Protein AF-B6AK61-F1 (afdb_monomer_lite)

Structure (mmCIF, N/CA/C/O backbone):
data_AF-B6AK61-F1
#
_entry.id   AF-B6AK61-F1
#
loop_
_atom_site.group_PDB
_atom_site.id
_atom_site.type_symbol
_atom_site.label_atom_id
_atom_site.label_alt_id
_atom_site.label_comp_id
_atom_site.label_asym_id
_atom_site.label_entity_id
_atom_site.label_seq_id
_atom_site.pdbx_PDB_ins_code
_atom_site.Cartn_x
_atom_site.Cartn_y
_atom_site.Cartn_z
_atom_site.occupancy
_atom_site.B_iso_or_equiv
_atom_site.auth_seq_id
_atom_site.auth_comp_id
_atom_site.auth_asym_id
_atom_site.auth_atom_id
_atom_site.pdbx_PDB_model_num
ATOM 1 N N . MET A 1 1 ? 4.580 -7.142 17.556 1.00 40.22 1 MET A N 1
ATOM 2 C CA . MET A 1 1 ? 4.527 -8.138 16.461 1.00 40.22 1 MET A CA 1
ATOM 3 C C . MET A 1 1 ? 4.142 -7.387 15.197 1.00 40.22 1 MET A C 1
ATOM 5 O O . MET A 1 1 ? 3.160 -6.672 15.262 1.00 40.22 1 MET A O 1
ATOM 9 N N . GLY A 1 2 ? 4.929 -7.454 14.118 1.00 40.62 2 GLY A N 1
ATOM 10 C CA . GLY A 1 2 ? 4.624 -6.731 12.871 1.00 40.62 2 GLY A CA 1
ATOM 11 C C . GLY A 1 2 ? 3.569 -7.443 12.018 1.00 40.62 2 GLY A C 1
ATOM 12 O O . GLY A 1 2 ? 3.404 -8.662 12.123 1.00 40.62 2 GLY A O 1
ATOM 13 N N . LEU A 1 3 ? 2.872 -6.689 11.166 1.00 51.69 3 LEU A N 1
ATOM 14 C CA . LEU A 1 3 ? 1.867 -7.208 10.233 1.00 51.69 3 LEU A CA 1
ATOM 15 C C . LEU A 1 3 ? 2.494 -8.161 9.200 1.00 51.69 3 LEU A C 1
ATOM 17 O O . LEU A 1 3 ? 3.216 -7.744 8.292 1.00 51.69 3 LEU A O 1
ATOM 21 N N . ASN A 1 4 ? 2.188 -9.457 9.309 1.00 49.50 4 ASN A N 1
ATOM 22 C CA . ASN A 1 4 ? 2.627 -10.475 8.352 1.00 49.50 4 ASN A CA 1
ATOM 23 C C . ASN A 1 4 ? 1.598 -10.631 7.225 1.00 49.50 4 ASN A C 1
ATOM 25 O O . ASN A 1 4 ? 0.792 -11.561 7.202 1.00 49.50 4 ASN A O 1
ATOM 29 N N . ILE A 1 5 ? 1.610 -9.683 6.289 1.00 53.16 5 ILE A N 1
ATOM 30 C CA . ILE A 1 5 ? 0.662 -9.651 5.174 1.00 53.16 5 ILE A CA 1
ATOM 31 C C . ILE A 1 5 ? 1.119 -10.642 4.099 1.00 53.16 5 ILE A C 1
ATOM 33 O O . ILE A 1 5 ? 1.903 -10.318 3.205 1.00 53.16 5 ILE A O 1
ATOM 37 N N . ARG A 1 6 ? 0.636 -11.884 4.197 1.00 50.69 6 ARG A N 1
ATOM 38 C CA . ARG A 1 6 ? 0.792 -12.890 3.137 1.00 50.69 6 ARG A CA 1
ATOM 39 C C . ARG A 1 6 ? -0.078 -12.507 1.940 1.00 50.69 6 ARG A C 1
ATOM 41 O O . ARG A 1 6 ? -1.216 -12.083 2.108 1.00 50.69 6 ARG A O 1
ATOM 48 N N . SER A 1 7 ? 0.418 -12.731 0.725 1.00 48.94 7 SER A N 1
ATOM 49 C CA . SER A 1 7 ? -0.232 -12.311 -0.529 1.00 48.94 7 SER A CA 1
ATOM 50 C C . SER A 1 7 ? -1.583 -12.981 -0.850 1.00 48.94 7 SER A C 1
ATOM 52 O O . SER A 1 7 ? -2.133 -12.704 -1.907 1.00 48.94 7 SER A O 1
ATOM 54 N N . ASN A 1 8 ? -2.106 -13.857 0.021 1.00 49.81 8 ASN A N 1
ATOM 55 C CA . ASN A 1 8 ? -3.311 -14.674 -0.200 1.00 49.81 8 ASN A CA 1
ATOM 56 C C . ASN A 1 8 ? -4.392 -14.513 0.890 1.00 49.81 8 ASN A C 1
ATOM 58 O O . ASN A 1 8 ? -5.329 -15.308 0.941 1.00 49.81 8 ASN A O 1
ATOM 62 N N . VAL A 1 9 ? -4.274 -13.529 1.785 1.00 54.12 9 VAL A N 1
ATOM 63 C CA . VAL A 1 9 ? -5.286 -13.288 2.826 1.00 54.12 9 VAL A CA 1
ATOM 64 C C . VAL A 1 9 ? -6.447 -12.498 2.218 1.00 54.12 9 VAL A C 1
ATOM 66 O O . VAL A 1 9 ? -6.236 -11.458 1.598 1.00 54.12 9 VAL A O 1
ATOM 69 N N . SER A 1 10 ? -7.678 -12.995 2.368 1.00 63.59 10 SER A N 1
ATOM 70 C CA . SER A 1 10 ? -8.875 -12.274 1.919 1.00 63.59 10 SER A CA 1
ATOM 71 C C . SER A 1 10 ? -9.022 -10.973 2.718 1.00 63.59 10 SER A C 1
ATOM 73 O O . SER A 1 10 ? -8.785 -10.950 3.929 1.00 63.59 10 SER A O 1
ATOM 75 N N . PHE A 1 11 ? -9.452 -9.888 2.073 1.00 62.41 11 PHE A N 1
ATOM 76 C CA . PHE A 1 11 ? -9.653 -8.604 2.757 1.00 62.41 11 PHE A CA 1
ATOM 77 C C . PHE A 1 11 ? -10.688 -8.682 3.884 1.00 62.41 11 PHE A C 1
ATOM 79 O O . PHE A 1 11 ? -10.569 -7.978 4.883 1.00 62.41 11 PHE A O 1
ATOM 86 N N . THR A 1 12 ? -11.654 -9.596 3.771 1.00 65.88 12 THR A N 1
ATOM 87 C CA . THR A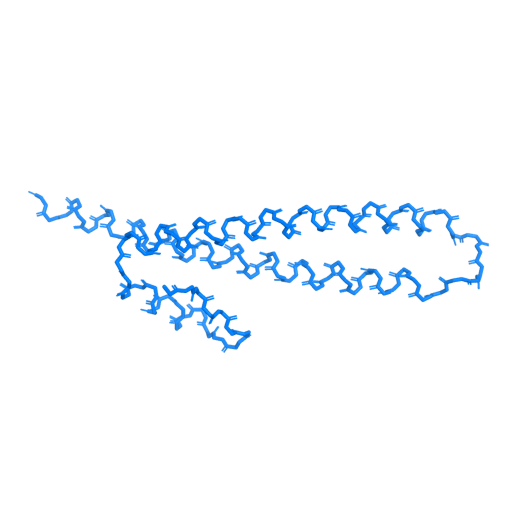 1 12 ? -12.614 -9.894 4.836 1.00 65.88 12 THR A CA 1
ATOM 88 C C . THR A 1 12 ? -11.910 -10.501 6.050 1.00 65.88 12 THR A C 1
ATOM 90 O O . THR A 1 12 ? -12.138 -10.055 7.168 1.00 65.88 12 THR A O 1
ATOM 93 N N . SER A 1 13 ? -10.993 -11.454 5.835 1.00 74.06 13 SER A N 1
ATOM 94 C CA . SER A 1 13 ? -10.205 -12.052 6.925 1.00 74.06 13 SER A CA 1
ATOM 95 C C . SER A 1 13 ? -9.204 -11.081 7.557 1.00 74.06 13 SER A C 1
ATOM 97 O O . SER A 1 13 ? -9.033 -11.106 8.772 1.00 74.06 13 SER A O 1
ATOM 99 N N . LEU A 1 14 ? -8.615 -10.174 6.767 1.00 75.88 14 LEU A N 1
ATOM 100 C CA . LEU A 1 14 ? -7.749 -9.111 7.283 1.00 75.88 14 LEU A CA 1
ATOM 101 C C . LEU A 1 14 ? -8.531 -8.142 8.182 1.00 75.88 14 LEU A C 1
ATOM 103 O O . LEU A 1 14 ? -8.062 -7.792 9.260 1.00 75.88 14 LEU A O 1
ATOM 107 N N . GLY A 1 15 ? -9.736 -7.737 7.767 1.00 74.50 15 GLY A N 1
ATOM 108 C CA . GLY A 1 15 ? -10.607 -6.889 8.583 1.00 74.50 15 GLY A CA 1
ATOM 109 C C . GLY A 1 15 ? -10.959 -7.534 9.926 1.00 74.50 15 GLY A C 1
ATOM 110 O O . GLY A 1 15 ? -10.859 -6.881 10.959 1.00 74.50 15 GLY A O 1
ATOM 111 N N . THR A 1 16 ? -11.304 -8.826 9.938 1.00 79.31 16 THR A N 1
ATOM 112 C CA . THR A 1 16 ? -11.590 -9.562 11.183 1.00 79.31 16 THR A CA 1
ATOM 113 C C . THR A 1 16 ? -10.369 -9.667 12.100 1.00 79.31 16 THR A C 1
ATOM 115 O O . THR A 1 16 ? -10.507 -9.510 13.309 1.00 79.31 16 THR A O 1
ATOM 118 N N . GLU A 1 17 ? -9.175 -9.907 11.551 1.00 80.81 17 GLU A N 1
ATOM 119 C CA . GLU A 1 17 ? -7.936 -9.965 12.338 1.00 80.81 17 GLU A CA 1
ATOM 120 C C . GLU A 1 17 ? -7.607 -8.610 12.979 1.00 80.81 17 GLU A C 1
ATOM 122 O O . GLU A 1 17 ? -7.284 -8.545 14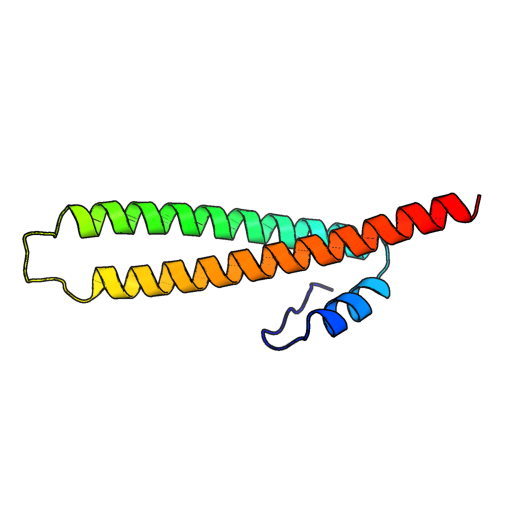.164 1.00 80.81 17 GLU A O 1
ATOM 127 N N . LEU A 1 18 ? -7.746 -7.522 12.216 1.00 83.75 18 LEU A N 1
ATOM 128 C CA . LEU A 1 18 ? -7.486 -6.162 12.689 1.00 83.75 18 LEU A CA 1
ATOM 129 C C . LEU A 1 18 ? -8.494 -5.714 13.756 1.00 83.75 18 LEU A C 1
ATOM 131 O O . LEU A 1 18 ? -8.100 -5.096 14.742 1.00 83.75 18 LEU A O 1
ATOM 135 N N . LEU A 1 19 ? -9.772 -6.084 13.625 1.00 80.50 19 LEU A N 1
ATOM 136 C CA . LEU A 1 19 ? -10.796 -5.771 14.630 1.00 80.50 19 LEU A CA 1
ATOM 137 C C . LEU A 1 19 ? -10.491 -6.359 16.018 1.00 80.50 19 LEU A C 1
ATOM 139 O O . LEU A 1 19 ? -10.960 -5.800 17.007 1.00 80.50 19 LEU A O 1
ATOM 143 N N . ASN A 1 20 ? -9.684 -7.420 16.103 1.00 83.94 20 ASN A N 1
ATOM 144 C CA . ASN A 1 20 ? -9.297 -8.054 17.368 1.00 83.94 20 ASN A CA 1
ATOM 145 C C . ASN A 1 20 ? -8.041 -7.442 18.027 1.00 83.94 20 ASN A C 1
ATOM 147 O O . ASN A 1 20 ? -7.684 -7.852 19.130 1.00 83.94 20 ASN A O 1
ATOM 151 N N . LYS A 1 21 ? -7.338 -6.503 17.376 1.00 88.12 21 LYS A N 1
ATOM 152 C CA . LYS A 1 21 ? -6.129 -5.855 17.934 1.00 88.12 21 LYS A CA 1
ATOM 153 C C . LYS A 1 21 ? -6.469 -4.747 18.934 1.00 88.12 21 LYS A C 1
ATOM 155 O O . LYS A 1 21 ? -7.596 -4.280 18.938 1.00 88.12 21 LYS A O 1
ATOM 160 N N . SER A 1 22 ? -5.534 -4.264 19.751 1.00 89.25 22 SER A N 1
ATOM 161 C CA . SER A 1 22 ? -5.763 -3.029 20.533 1.00 89.25 22 SER A CA 1
ATOM 162 C C . SER A 1 22 ? -5.775 -1.782 19.627 1.00 89.25 22 SER A C 1
ATOM 164 O O . SER A 1 22 ? -5.457 -1.889 18.441 1.00 89.25 22 SER A O 1
ATOM 166 N N . SER A 1 23 ? -6.217 -0.618 20.120 1.00 89.25 23 SER A N 1
ATOM 167 C CA . SER A 1 23 ? -6.184 0.626 19.323 1.00 89.25 23 SER A CA 1
ATOM 168 C C . SER A 1 23 ? -4.744 1.082 19.082 1.00 89.25 23 SER A C 1
ATOM 170 O O . SER A 1 23 ? -4.385 1.317 17.933 1.00 89.25 23 SER A O 1
ATOM 172 N N . ASP A 1 24 ? -3.892 1.033 20.108 1.00 91.44 24 ASP A N 1
ATOM 173 C CA . ASP A 1 24 ? -2.452 1.312 20.006 1.00 91.44 24 ASP A CA 1
ATOM 174 C C . ASP A 1 24 ? -1.755 0.422 18.959 1.00 91.44 24 ASP A C 1
ATOM 176 O O . ASP A 1 24 ? -0.938 0.887 18.162 1.00 91.44 24 ASP A O 1
ATOM 180 N N . ASP A 1 25 ? -2.094 -0.874 18.919 1.00 92.00 25 ASP A N 1
ATOM 181 C CA . ASP A 1 25 ? -1.547 -1.791 17.912 1.00 92.00 25 ASP A CA 1
ATOM 182 C C . ASP A 1 25 ? -2.014 -1.429 16.493 1.00 92.00 2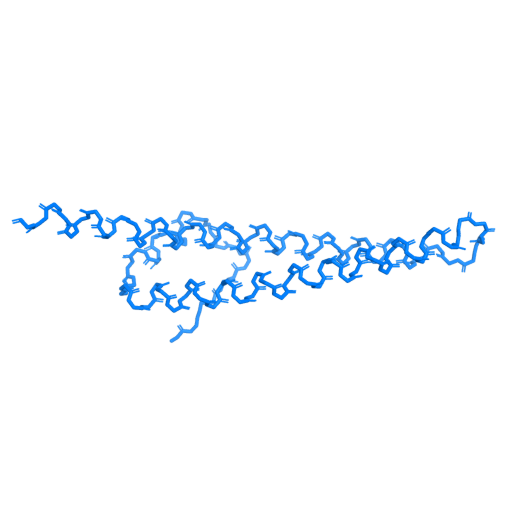5 ASP A C 1
ATOM 184 O O . ASP A 1 25 ? -1.233 -1.539 15.546 1.00 92.00 25 ASP A O 1
ATOM 188 N N . LEU A 1 26 ? -3.270 -0.995 16.329 1.00 91.88 26 LEU A N 1
ATOM 189 C CA . LEU A 1 26 ? -3.800 -0.552 15.036 1.00 91.88 26 LEU A CA 1
ATOM 190 C C . LEU A 1 26 ? -3.171 0.763 14.568 1.00 91.88 26 LEU A C 1
ATOM 192 O O . LEU A 1 26 ? -2.907 0.909 13.376 1.00 91.88 26 LEU A O 1
ATOM 196 N N . GLU A 1 27 ? -2.913 1.704 15.473 1.00 93.19 27 GLU A N 1
ATOM 197 C CA . GLU A 1 27 ? -2.216 2.954 15.154 1.00 93.19 27 GLU A CA 1
ATOM 198 C C . GLU A 1 27 ? -0.787 2.680 14.688 1.00 93.19 27 GLU A C 1
ATOM 200 O O . GLU A 1 27 ? -0.372 3.151 13.628 1.00 93.19 27 GLU A O 1
ATOM 205 N N . LYS A 1 28 ? -0.064 1.813 15.400 1.00 94.81 28 LYS A N 1
ATOM 206 C CA . LYS A 1 28 ? 1.282 1.395 14.997 1.00 94.81 28 LYS A CA 1
ATOM 207 C C . LYS A 1 28 ? 1.295 0.690 13.639 1.00 94.81 28 LYS A C 1
ATOM 209 O O . LYS A 1 28 ? 2.164 0.949 12.805 1.00 94.81 28 LYS A O 1
ATOM 214 N N . ASP A 1 29 ? 0.328 -0.191 13.404 1.00 92.69 29 ASP A N 1
ATOM 215 C CA . ASP A 1 29 ? 0.143 -0.855 12.115 1.00 92.69 29 ASP A CA 1
ATOM 216 C C . ASP A 1 29 ? -0.162 0.155 10.994 1.00 92.69 29 ASP A C 1
ATOM 218 O O . ASP A 1 29 ? 0.353 0.024 9.878 1.00 92.69 29 ASP A O 1
ATOM 222 N N . TYR A 1 30 ? -0.979 1.174 11.280 1.00 93.81 30 TYR A N 1
A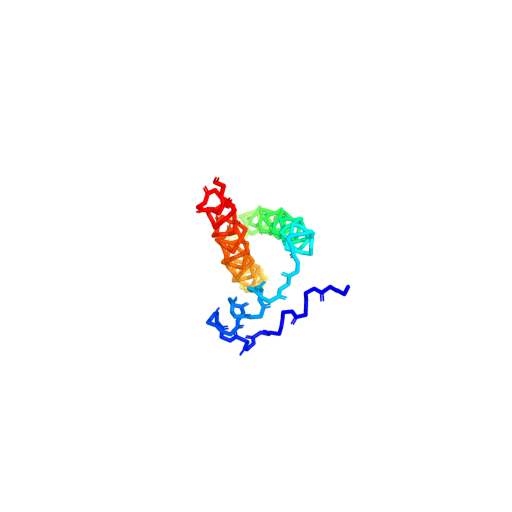TOM 223 C CA . TYR A 1 30 ? -1.293 2.255 10.349 1.00 93.81 30 TYR A CA 1
ATOM 224 C C . TYR A 1 30 ? -0.041 3.053 9.978 1.00 93.81 30 TYR A C 1
ATOM 226 O O . TYR A 1 30 ? 0.201 3.297 8.792 1.00 93.81 30 TYR A O 1
ATOM 234 N N . GLU A 1 31 ? 0.776 3.432 10.961 1.00 95.25 31 GLU A N 1
ATOM 235 C CA . GLU A 1 31 ? 2.043 4.138 10.745 1.00 95.25 31 GLU A CA 1
ATOM 236 C C . GLU A 1 31 ? 3.016 3.307 9.899 1.00 95.25 31 GLU A C 1
ATOM 238 O O . GLU A 1 31 ? 3.566 3.807 8.914 1.00 95.25 31 GLU A O 1
ATOM 243 N N . GLU A 1 32 ? 3.176 2.017 10.215 1.00 95.12 32 GLU A N 1
ATOM 244 C CA . GLU A 1 32 ? 4.054 1.110 9.467 1.00 95.12 32 GLU A CA 1
ATOM 245 C C . GLU A 1 32 ? 3.611 0.982 8.001 1.00 95.12 32 GLU A C 1
ATOM 247 O O . GLU A 1 32 ? 4.425 1.071 7.073 1.00 95.12 32 GLU A O 1
ATOM 252 N N . VAL A 1 33 ? 2.309 0.794 7.772 1.00 93.88 33 VAL A N 1
ATOM 253 C CA . VAL A 1 33 ? 1.722 0.718 6.428 1.00 93.88 33 VAL A CA 1
ATOM 254 C C . VAL A 1 33 ? 1.888 2.040 5.679 1.00 93.88 33 VAL A C 1
ATOM 256 O O . VAL A 1 33 ? 2.218 2.027 4.492 1.00 93.88 33 VAL A O 1
ATOM 259 N N . THR A 1 34 ? 1.719 3.171 6.365 1.00 93.75 34 THR A N 1
ATOM 260 C CA . THR A 1 34 ? 1.893 4.513 5.792 1.00 93.75 34 THR A CA 1
ATOM 261 C C . THR A 1 34 ? 3.333 4.740 5.337 1.00 93.75 34 THR A C 1
ATOM 263 O O . THR A 1 34 ? 3.555 5.185 4.210 1.00 93.75 34 THR A O 1
ATOM 266 N N . LEU A 1 35 ? 4.317 4.365 6.159 1.00 96.12 35 LEU A N 1
ATOM 267 C CA . LEU A 1 35 ? 5.734 4.486 5.815 1.00 96.12 35 LEU A CA 1
ATOM 268 C C . LEU A 1 35 ? 6.098 3.620 4.600 1.00 96.12 35 LEU A C 1
ATOM 270 O O . LEU A 1 35 ? 6.756 4.088 3.669 1.00 96.12 35 LEU A O 1
ATOM 274 N N . LYS A 1 36 ? 5.619 2.370 4.560 1.00 94.62 36 LYS A N 1
ATOM 275 C CA . LYS A 1 36 ? 5.828 1.478 3.406 1.00 94.62 36 LYS A CA 1
ATOM 276 C C . LYS A 1 36 ? 5.188 2.027 2.134 1.00 94.62 36 LYS A C 1
ATOM 278 O O . LYS A 1 36 ? 5.794 1.940 1.067 1.00 94.62 36 LYS A O 1
ATOM 283 N N . LEU A 1 37 ? 3.985 2.592 2.235 1.00 95.12 37 LEU A N 1
ATOM 284 C CA . LEU A 1 37 ? 3.300 3.208 1.101 1.00 95.12 37 LEU A CA 1
ATOM 285 C C . LEU A 1 37 ? 4.090 4.405 0.562 1.00 95.12 37 LEU A C 1
ATOM 287 O O . LEU A 1 37 ? 4.260 4.518 -0.649 1.00 95.12 37 LEU A O 1
ATOM 291 N N . PHE A 1 38 ? 4.625 5.248 1.449 1.00 96.56 38 PHE A N 1
ATOM 292 C CA . PHE A 1 38 ? 5.466 6.381 1.070 1.00 96.56 38 PHE A CA 1
ATOM 293 C C . PHE A 1 38 ? 6.706 5.937 0.278 1.00 96.56 38 PHE A C 1
ATOM 295 O O . PHE A 1 38 ? 6.974 6.476 -0.794 1.00 96.56 38 PHE A O 1
ATOM 302 N N . HIS A 1 39 ? 7.419 4.907 0.745 1.00 96.19 39 HIS A N 1
ATOM 303 C CA . HIS A 1 39 ? 8.578 4.366 0.023 1.00 96.19 39 HIS A CA 1
ATOM 304 C C . HIS A 1 39 ? 8.201 3.769 -1.337 1.00 96.19 39 HIS A C 1
ATOM 306 O O . HIS A 1 39 ? 8.859 4.051 -2.332 1.00 96.19 39 HIS A O 1
ATOM 312 N N . LEU A 1 40 ? 7.104 3.010 -1.417 1.00 95.25 40 LEU A N 1
ATOM 313 C CA . LEU A 1 40 ? 6.643 2.440 -2.687 1.00 95.25 40 LEU A CA 1
ATOM 314 C C . LEU A 1 40 ? 6.239 3.512 -3.708 1.00 95.25 40 LEU A C 1
ATOM 316 O O . LEU A 1 40 ? 6.445 3.316 -4.904 1.00 95.25 40 LEU A O 1
ATOM 320 N N . LEU A 1 41 ? 5.650 4.624 -3.259 1.00 95.00 41 LEU A N 1
ATOM 321 C CA . LEU A 1 41 ? 5.31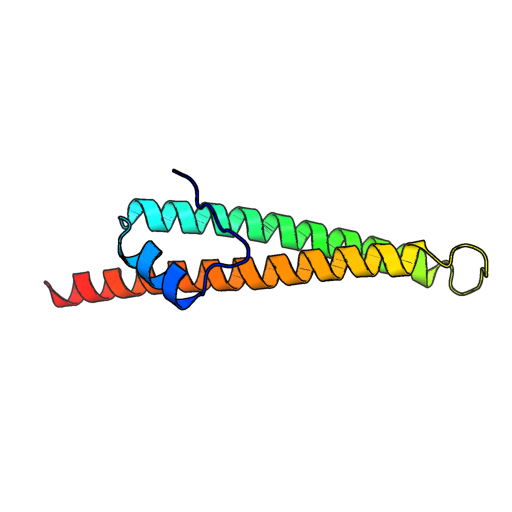3 5.751 -4.130 1.00 95.00 41 LEU A CA 1
ATOM 322 C C . LEU A 1 41 ? 6.572 6.453 -4.653 1.00 95.00 41 LEU A C 1
ATOM 324 O O . LEU A 1 41 ? 6.629 6.756 -5.844 1.00 95.00 41 LEU A O 1
ATOM 328 N N . ALA A 1 42 ? 7.581 6.644 -3.800 1.00 96.12 42 ALA A N 1
ATOM 329 C CA . ALA A 1 42 ? 8.869 7.202 -4.205 1.00 96.12 42 ALA A CA 1
ATOM 330 C C . ALA A 1 42 ? 9.583 6.304 -5.231 1.00 96.12 42 ALA A C 1
ATOM 332 O O . ALA A 1 42 ? 10.014 6.792 -6.276 1.00 96.12 42 ALA A O 1
ATOM 333 N N . ASP A 1 43 ? 9.626 4.988 -4.989 1.00 94.56 43 ASP A N 1
ATOM 334 C CA . ASP A 1 43 ? 10.171 4.015 -5.944 1.00 94.56 43 ASP A CA 1
ATOM 335 C C . ASP A 1 43 ? 9.417 4.071 -7.281 1.00 94.56 43 ASP A C 1
ATOM 337 O O . ASP A 1 43 ? 10.022 4.077 -8.352 1.00 94.56 43 ASP A O 1
ATOM 341 N N . LEU A 1 44 ? 8.081 4.130 -7.241 1.00 93.50 44 LEU A N 1
ATOM 342 C CA . LEU A 1 44 ? 7.258 4.192 -8.449 1.00 93.50 44 LEU A CA 1
ATOM 343 C C . LEU A 1 44 ? 7.548 5.451 -9.272 1.00 93.50 44 LEU A C 1
ATOM 345 O O . LEU A 1 44 ? 7.587 5.381 -10.501 1.00 93.50 44 LEU A O 1
ATOM 349 N N . GLU A 1 45 ? 7.730 6.594 -8.612 1.00 94.56 45 GLU A N 1
ATOM 350 C CA . GLU A 1 45 ? 8.093 7.847 -9.271 1.00 94.56 45 GLU A CA 1
ATOM 351 C C . GLU A 1 45 ? 9.486 7.761 -9.906 1.00 94.56 45 GLU A C 1
ATOM 353 O O . GLU A 1 45 ? 9.648 8.147 -11.066 1.00 94.56 45 GLU A O 1
ATOM 358 N N . LEU A 1 46 ? 10.465 7.207 -9.184 1.00 93.81 46 LEU A N 1
ATOM 359 C CA . LEU A 1 46 ? 11.824 6.999 -9.680 1.00 93.81 46 LEU A CA 1
ATOM 360 C C . LEU A 1 46 ? 11.829 6.140 -10.951 1.00 93.81 46 LEU A C 1
ATOM 362 O O . LEU A 1 46 ? 12.294 6.592 -11.997 1.00 93.81 46 LEU A O 1
ATOM 366 N N . TYR A 1 47 ? 11.231 4.947 -10.902 1.00 90.69 47 TYR A N 1
ATOM 367 C CA . TYR A 1 47 ? 11.224 4.037 -12.050 1.00 90.69 47 TYR A CA 1
ATOM 368 C C . TYR A 1 47 ? 10.422 4.578 -13.237 1.00 90.69 47 TYR A C 1
ATOM 370 O O . TYR A 1 47 ? 10.751 4.280 -14.383 1.00 90.69 47 TYR A O 1
ATOM 378 N N . ARG A 1 48 ? 9.385 5.395 -13.004 1.00 90.00 48 ARG A N 1
ATOM 379 C CA . ARG A 1 48 ? 8.682 6.090 -14.095 1.00 90.00 48 ARG A CA 1
ATOM 380 C C . ARG A 1 48 ? 9.577 7.117 -14.785 1.00 90.00 48 ARG A C 1
ATOM 382 O O . ARG A 1 48 ? 9.548 7.186 -16.009 1.00 90.00 48 ARG A O 1
ATOM 389 N N . LYS A 1 49 ? 10.378 7.877 -14.029 1.00 90.31 49 LYS A N 1
ATOM 390 C CA . LYS A 1 49 ? 11.349 8.827 -14.601 1.00 90.31 49 LYS A CA 1
ATOM 391 C C . LYS A 1 49 ? 12.425 8.107 -15.409 1.00 90.31 49 LYS A C 1
ATOM 393 O O . LYS A 1 49 ? 12.721 8.537 -16.518 1.00 90.31 49 LYS A O 1
ATOM 398 N N . GLU A 1 50 ? 12.958 7.002 -14.891 1.00 87.25 50 GLU A N 1
ATOM 399 C CA . GLU A 1 50 ? 13.920 6.163 -15.619 1.00 87.25 50 GLU A CA 1
ATOM 400 C C . GLU A 1 50 ? 13.317 5.584 -16.903 1.00 87.25 50 GLU A C 1
ATOM 402 O O . GLU A 1 50 ? 13.968 5.593 -17.944 1.00 87.25 50 GLU A O 1
ATOM 407 N N . TRP A 1 51 ? 12.056 5.139 -16.853 1.00 85.50 51 TRP A N 1
ATOM 408 C CA . TRP A 1 51 ? 11.364 4.585 -18.015 1.00 85.50 51 TRP A CA 1
ATOM 409 C C . TRP A 1 51 ? 11.165 5.629 -19.106 1.00 85.50 51 TRP A C 1
ATOM 411 O O . TRP A 1 51 ? 11.538 5.375 -20.247 1.00 85.50 51 TRP A O 1
ATOM 421 N N . SER A 1 52 ? 10.657 6.815 -18.758 1.00 83.94 52 SER A N 1
ATOM 422 C CA . SER A 1 52 ? 10.543 7.918 -19.716 1.00 83.94 52 SER A CA 1
ATOM 423 C C . SER A 1 52 ? 11.912 8.310 -20.267 1.00 83.94 52 SER A C 1
ATOM 425 O O . SER A 1 52 ? 12.096 8.338 -21.475 1.00 83.94 52 SER A O 1
ATOM 427 N N . SER A 1 53 ? 12.918 8.505 -19.406 1.00 84.06 53 SER A N 1
ATOM 428 C CA . SER A 1 53 ? 14.254 8.911 -19.856 1.00 84.06 53 SER A CA 1
ATOM 429 C C . SER A 1 53 ? 14.895 7.907 -20.815 1.00 84.06 53 SER A C 1
ATOM 431 O O . SER A 1 53 ? 15.547 8.327 -21.767 1.00 84.06 53 SER A O 1
ATOM 433 N N . TYR A 1 54 ? 14.761 6.604 -20.562 1.00 78.88 54 TYR A N 1
ATOM 434 C CA . TYR A 1 54 ? 15.412 5.578 -21.373 1.00 78.88 54 TYR A CA 1
ATOM 435 C C . TYR A 1 54 ? 14.626 5.271 -22.650 1.00 78.88 54 TYR A C 1
ATOM 437 O O . TYR A 1 54 ? 15.214 5.182 -23.724 1.00 78.88 54 TYR A O 1
ATOM 445 N N . CYS A 1 55 ? 13.303 5.132 -22.555 1.00 72.25 55 CYS A N 1
ATOM 446 C CA . CYS A 1 55 ? 12.480 4.752 -23.700 1.00 72.25 55 CYS A CA 1
ATOM 447 C C . CYS A 1 55 ? 12.244 5.930 -24.664 1.00 72.25 55 CYS A C 1
ATOM 449 O O . CYS A 1 55 ? 12.171 5.696 -25.866 1.00 72.25 55 CYS A O 1
ATOM 451 N N . ASP A 1 56 ? 12.214 7.182 -24.184 1.00 71.06 56 ASP A N 1
ATOM 452 C CA . ASP A 1 56 ? 12.120 8.360 -25.064 1.00 71.06 56 ASP A CA 1
ATOM 453 C C . ASP A 1 56 ? 13.444 8.630 -25.808 1.00 71.06 56 ASP A C 1
ATOM 455 O O . ASP A 1 56 ? 13.437 9.150 -26.921 1.00 71.06 56 ASP A O 1
ATOM 459 N N . SER A 1 57 ? 14.586 8.251 -25.218 1.00 66.69 57 SER A N 1
ATOM 460 C CA . SER A 1 57 ? 15.920 8.465 -25.807 1.00 66.69 57 SER A CA 1
ATOM 461 C C . SER A 1 57 ? 16.352 7.367 -26.788 1.00 66.69 57 SER A C 1
ATOM 463 O O . SER A 1 57 ? 17.254 7.599 -27.588 1.00 66.69 57 SER A O 1
ATOM 465 N N . ASN A 1 58 ? 15.725 6.187 -26.734 1.00 62.62 58 ASN A N 1
ATOM 466 C CA . ASN A 1 58 ? 16.060 5.011 -27.553 1.00 62.62 58 ASN A CA 1
ATOM 467 C C . ASN A 1 58 ? 14.970 4.657 -28.584 1.00 62.62 58 ASN A C 1
ATOM 469 O O . ASN A 1 58 ? 14.948 3.550 -29.109 1.00 62.62 58 ASN A O 1
ATOM 473 N N . LEU A 1 59 ? 14.071 5.595 -28.907 1.00 58.41 59 LEU A N 1
ATOM 474 C CA . LEU A 1 59 ? 13.026 5.409 -29.928 1.00 58.41 59 LEU A CA 1
ATOM 475 C C . LEU A 1 59 ? 13.578 5.083 -31.333 1.00 58.41 59 LEU A C 1
ATOM 477 O O . LEU A 1 59 ? 12.857 4.491 -32.133 1.00 58.41 59 LEU A O 1
ATOM 481 N N . ASP A 1 60 ? 14.842 5.429 -31.608 1.00 56.50 60 ASP A N 1
ATOM 482 C CA . ASP A 1 60 ? 15.494 5.268 -32.918 1.00 56.50 60 ASP A CA 1
ATOM 483 C C . ASP A 1 60 ? 16.573 4.161 -32.969 1.00 56.50 60 ASP A C 1
ATOM 485 O O . ASP A 1 60 ? 17.142 3.909 -34.036 1.00 56.50 60 ASP A O 1
ATOM 489 N N . SER A 1 61 ? 16.878 3.480 -31.855 1.00 56.81 61 SER A N 1
ATOM 490 C CA . SER A 1 61 ? 17.895 2.419 -31.805 1.00 56.81 61 SER A CA 1
ATOM 491 C C . SER A 1 61 ? 17.254 1.035 -31.652 1.00 56.81 61 SER A C 1
ATOM 493 O O . SER A 1 61 ? 16.669 0.697 -30.632 1.00 56.81 61 SER A O 1
ATOM 495 N N . TYR A 1 62 ? 17.416 0.190 -32.672 1.00 5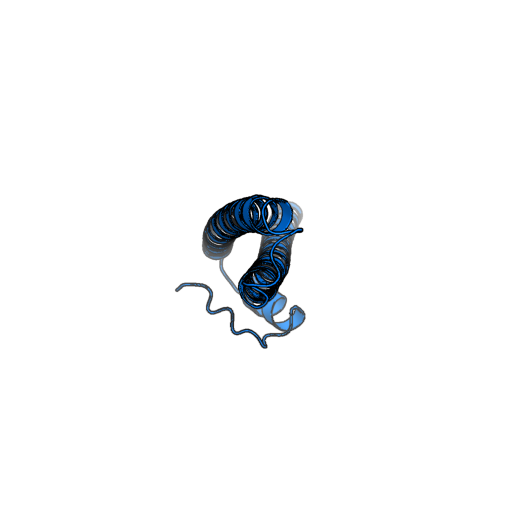4.94 62 TYR A N 1
ATOM 496 C CA . TYR A 1 62 ? 16.967 -1.213 -32.699 1.00 54.94 62 TYR A CA 1
ATOM 497 C C . TYR A 1 62 ? 17.739 -2.148 -31.736 1.00 54.94 62 TYR A C 1
ATOM 499 O O . TYR A 1 62 ? 17.685 -3.364 -31.901 1.00 54.94 62 TYR A O 1
ATOM 507 N N . GLU A 1 63 ? 18.515 -1.622 -30.782 1.00 52.12 63 GLU A N 1
ATOM 508 C CA . GLU A 1 63 ? 19.529 -2.409 -30.059 1.00 52.12 63 GLU A CA 1
ATOM 509 C C . GLU A 1 63 ? 19.288 -2.622 -28.556 1.00 52.12 63 GLU A C 1
ATOM 511 O O . GLU A 1 63 ? 20.144 -3.212 -27.912 1.00 52.12 63 GLU A O 1
ATOM 516 N N . ASP A 1 64 ? 18.131 -2.275 -27.982 1.00 55.00 64 ASP A N 1
ATOM 517 C CA . ASP A 1 64 ? 17.849 -2.617 -26.572 1.00 55.00 64 ASP A CA 1
ATOM 518 C C . ASP A 1 64 ? 16.353 -2.897 -26.300 1.00 55.00 64 ASP A C 1
ATOM 520 O O . ASP A 1 64 ? 15.658 -2.210 -25.545 1.00 55.00 64 ASP A O 1
ATOM 524 N N . ASP A 1 65 ? 15.841 -3.970 -26.906 1.00 59.69 65 ASP A N 1
ATOM 525 C CA . ASP A 1 65 ? 14.426 -4.369 -26.819 1.00 59.69 65 ASP A CA 1
ATOM 526 C C . ASP A 1 65 ? 13.978 -4.872 -25.423 1.00 59.69 65 ASP A C 1
ATOM 528 O O . ASP A 1 65 ? 12.777 -4.967 -25.158 1.00 59.69 65 ASP A O 1
ATOM 532 N N . ASP A 1 66 ? 14.896 -5.165 -24.490 1.00 66.75 66 ASP A N 1
ATOM 533 C CA . ASP A 1 66 ? 14.572 -5.863 -23.229 1.00 66.75 66 ASP A CA 1
ATOM 534 C C . ASP A 1 66 ? 14.492 -4.971 -21.971 1.00 66.75 66 ASP A C 1
ATOM 536 O O . ASP A 1 66 ? 13.886 -5.367 -20.959 1.00 66.75 66 ASP A O 1
ATOM 540 N N . PHE A 1 67 ? 15.029 -3.746 -22.004 1.00 72.69 67 PHE A N 1
ATOM 541 C CA . PHE A 1 67 ? 15.050 -2.866 -20.826 1.00 72.69 67 PHE A CA 1
ATOM 542 C C . PHE A 1 67 ? 13.679 -2.232 -20.544 1.00 72.69 67 PHE A C 1
ATOM 544 O O . PHE A 1 67 ? 13.147 -2.360 -19.435 1.00 72.69 67 PHE A O 1
ATOM 551 N N . CYS A 1 68 ? 13.048 -1.622 -21.555 1.00 76.31 68 CYS A N 1
ATOM 552 C CA . CYS A 1 68 ? 11.727 -0.994 -21.423 1.00 76.31 68 CYS A CA 1
ATOM 553 C C . CYS A 1 68 ? 10.639 -1.989 -20.948 1.00 76.31 68 CYS A C 1
ATOM 555 O O . CYS A 1 68 ? 9.882 -1.651 -20.025 1.00 76.31 68 CYS A O 1
ATOM 557 N N . PRO A 1 69 ? 10.552 -3.232 -21.473 1.00 81.62 69 PRO A N 1
ATOM 558 C CA . PRO A 1 69 ? 9.626 -4.242 -20.955 1.00 81.62 69 PRO A CA 1
ATOM 559 C C . PRO A 1 69 ? 9.925 -4.682 -19.517 1.00 81.62 69 PRO A C 1
ATOM 561 O O . PRO A 1 69 ? 8.992 -4.912 -18.739 1.00 81.62 69 PRO A O 1
ATOM 564 N N . THR A 1 70 ? 11.201 -4.804 -19.143 1.00 84.69 70 THR A N 1
ATOM 565 C CA . THR A 1 70 ? 11.613 -5.209 -17.789 1.00 84.69 70 THR A CA 1
ATOM 566 C C . THR A 1 70 ? 11.257 -4.142 -16.762 1.00 84.69 70 THR A C 1
ATOM 568 O O . THR A 1 70 ? 10.628 -4.446 -15.744 1.00 84.69 70 THR A O 1
ATOM 571 N N . LEU A 1 71 ? 11.553 -2.880 -17.061 1.00 84.94 71 LEU A N 1
ATOM 572 C CA . LEU A 1 71 ? 11.222 -1.758 -16.192 1.00 84.94 71 LEU A CA 1
ATOM 573 C C . LEU A 1 71 ? 9.701 -1.570 -16.060 1.00 84.94 71 LEU A C 1
ATOM 575 O O . LEU A 1 71 ? 9.187 -1.387 -14.956 1.00 84.94 71 LEU A O 1
ATOM 579 N N . ASN A 1 72 ? 8.944 -1.767 -17.144 1.00 85.00 72 ASN A N 1
ATOM 580 C CA . ASN A 1 72 ? 7.479 -1.777 -17.091 1.00 85.00 72 ASN A CA 1
ATOM 581 C C . ASN A 1 72 ? 6.928 -2.900 -16.182 1.00 85.00 72 ASN A C 1
ATOM 583 O O . ASN A 1 72 ? 5.967 -2.688 -15.438 1.00 85.00 72 ASN A O 1
ATOM 587 N N . LYS A 1 73 ? 7.544 -4.095 -16.169 1.00 88.94 73 LYS A N 1
ATOM 588 C CA . LYS A 1 73 ? 7.178 -5.167 -15.218 1.00 88.94 73 LYS A CA 1
ATOM 589 C C . LYS A 1 73 ? 7.433 -4.745 -13.766 1.00 88.94 73 LYS A C 1
ATOM 591 O O . LYS A 1 73 ? 6.596 -5.031 -12.905 1.00 88.94 73 LYS A O 1
ATOM 596 N N . VAL A 1 74 ? 8.541 -4.052 -13.488 1.00 90.31 74 VAL A N 1
ATOM 597 C CA . VAL A 1 74 ? 8.857 -3.514 -12.150 1.00 90.31 74 VAL A CA 1
ATOM 598 C C . VAL A 1 74 ? 7.825 -2.466 -11.728 1.00 90.31 74 VAL A C 1
ATOM 600 O O . VAL A 1 74 ? 7.230 -2.608 -10.658 1.00 90.31 74 VAL A O 1
ATOM 603 N N . ILE A 1 75 ? 7.520 -1.494 -12.594 1.00 90.75 75 ILE A N 1
ATOM 604 C CA . ILE A 1 75 ? 6.493 -0.462 -12.365 1.00 90.75 75 ILE A CA 1
ATOM 605 C C . ILE A 1 75 ? 5.138 -1.105 -12.052 1.00 90.75 75 ILE A C 1
ATOM 607 O O . ILE A 1 75 ? 4.508 -0.754 -11.054 1.00 90.75 75 ILE A O 1
ATOM 611 N N . LYS A 1 76 ? 4.700 -2.096 -12.843 1.00 91.56 76 LYS A N 1
ATOM 612 C CA . LYS A 1 76 ? 3.448 -2.831 -12.583 1.00 91.56 76 LYS A CA 1
ATOM 613 C C . LYS A 1 76 ? 3.466 -3.535 -11.227 1.00 91.56 76 LYS A C 1
ATOM 615 O O . LYS A 1 76 ? 2.487 -3.469 -10.486 1.00 91.56 76 LYS A O 1
ATOM 620 N N . LYS A 1 77 ? 4.579 -4.182 -10.868 1.00 92.44 77 LYS A N 1
ATOM 621 C CA . LYS A 1 77 ? 4.722 -4.871 -9.577 1.00 92.44 77 LYS A CA 1
ATOM 622 C C . LYS A 1 77 ? 4.641 -3.896 -8.401 1.00 92.44 77 LYS A C 1
ATOM 624 O O . LYS A 1 77 ? 3.965 -4.199 -7.419 1.00 92.44 77 LYS A O 1
ATOM 629 N N . ILE A 1 78 ? 5.299 -2.741 -8.493 1.00 92.19 78 ILE A N 1
ATOM 630 C CA . ILE A 1 78 ? 5.247 -1.695 -7.461 1.00 92.19 78 ILE A CA 1
ATOM 631 C C . ILE A 1 78 ? 3.844 -1.087 -7.395 1.00 92.19 78 ILE A C 1
ATOM 633 O O . ILE A 1 78 ? 3.292 -0.984 -6.307 1.00 92.19 78 ILE A O 1
ATOM 637 N N . SER A 1 79 ? 3.214 -0.795 -8.536 1.00 92.19 79 SER A N 1
ATOM 638 C CA . SER A 1 79 ? 1.839 -0.281 -8.596 1.00 92.19 79 SER A CA 1
ATOM 639 C C . SER A 1 79 ? 0.832 -1.223 -7.927 1.00 92.19 79 SER A C 1
ATOM 641 O O . SER A 1 79 ? -0.041 -0.771 -7.187 1.00 92.19 79 SER A O 1
ATOM 643 N N . ASN A 1 80 ? 0.972 -2.537 -8.128 1.00 92.00 80 ASN A N 1
ATOM 644 C CA . ASN A 1 80 ? 0.136 -3.529 -7.447 1.00 92.00 80 ASN A CA 1
ATOM 645 C C . ASN A 1 80 ? 0.360 -3.504 -5.930 1.00 92.00 80 ASN A C 1
ATOM 647 O O . ASN A 1 80 ? -0.606 -3.545 -5.171 1.00 92.00 80 ASN A O 1
ATOM 651 N N . LYS A 1 81 ? 1.616 -3.379 -5.477 1.00 91.69 81 LYS A N 1
ATOM 652 C CA . LYS A 1 81 ? 1.922 -3.226 -4.048 1.00 91.69 81 LYS A CA 1
ATOM 653 C C . LYS A 1 81 ? 1.311 -1.947 -3.477 1.00 91.69 81 LYS A C 1
ATOM 655 O O . LYS A 1 81 ? 0.671 -2.031 -2.437 1.00 91.69 81 LYS A O 1
ATOM 660 N N . VAL A 1 82 ? 1.465 -0.802 -4.148 1.00 92.81 82 VAL A N 1
ATOM 661 C CA . VAL A 1 82 ? 0.848 0.476 -3.745 1.00 92.81 82 VAL A CA 1
ATOM 662 C C . VAL A 1 82 ? -0.653 0.282 -3.541 1.00 92.81 82 VAL A C 1
ATOM 664 O O . VAL A 1 82 ? -1.154 0.571 -2.461 1.00 92.81 82 VAL A O 1
ATOM 667 N N . SER A 1 83 ? -1.347 -0.309 -4.520 1.00 91.94 83 SER A N 1
ATOM 668 C CA . SER A 1 83 ? -2.785 -0.585 -4.422 1.00 91.94 83 SER A CA 1
ATOM 669 C C . SER A 1 83 ? -3.138 -1.453 -3.207 1.00 91.94 83 SER A C 1
ATOM 671 O O . SER A 1 83 ? -4.050 -1.111 -2.452 1.00 91.94 83 SER A O 1
ATOM 673 N N . SER A 1 84 ? -2.387 -2.533 -2.965 1.00 89.44 84 SER A N 1
ATOM 674 C CA . SER A 1 84 ? -2.587 -3.384 -1.788 1.00 89.44 84 SER A CA 1
ATOM 675 C C . SER A 1 84 ? -2.386 -2.620 -0.477 1.00 89.44 84 SER A C 1
ATOM 677 O O . SER A 1 84 ? -3.252 -2.682 0.393 1.00 89.44 84 SER A O 1
ATOM 679 N N . TYR A 1 85 ? -1.286 -1.873 -0.334 1.00 90.62 85 TYR A N 1
ATOM 680 C CA . TYR A 1 85 ? -0.989 -1.112 0.885 1.00 90.62 85 TYR A CA 1
ATOM 681 C C . TYR A 1 85 ? -1.993 0.019 1.129 1.00 90.62 85 TYR A C 1
ATOM 683 O O . TYR A 1 85 ? -2.415 0.200 2.267 1.00 90.62 85 TYR A O 1
ATOM 691 N N . THR A 1 86 ? -2.456 0.718 0.087 1.00 91.88 86 THR A N 1
ATOM 692 C CA . THR A 1 86 ? -3.549 1.699 0.203 1.00 91.88 86 THR A CA 1
ATOM 693 C C . THR A 1 86 ? -4.833 1.048 0.714 1.00 91.88 86 THR A C 1
ATOM 695 O O . THR A 1 86 ? -5.520 1.612 1.567 1.00 91.88 86 THR A O 1
ATOM 698 N N . HIS A 1 87 ? -5.156 -0.155 0.235 1.00 90.94 87 HIS A N 1
ATOM 699 C CA . HIS A 1 87 ? -6.332 -0.873 0.713 1.00 90.94 87 HIS A CA 1
ATOM 700 C C . HIS A 1 87 ? -6.191 -1.274 2.187 1.00 90.94 87 HIS A C 1
ATOM 702 O O . HIS A 1 87 ? -7.089 -1.003 2.980 1.00 90.94 87 HIS A O 1
ATOM 708 N N . ILE A 1 88 ? -5.047 -1.843 2.577 1.00 91.19 88 ILE A N 1
ATOM 709 C CA . ILE A 1 88 ? -4.750 -2.201 3.974 1.00 91.19 88 ILE A CA 1
ATOM 710 C C . ILE A 1 88 ? -4.854 -0.970 4.885 1.00 91.19 88 ILE A C 1
ATOM 712 O O . ILE A 1 88 ? -5.534 -1.022 5.907 1.00 91.19 88 ILE A O 1
ATOM 716 N N . GLN A 1 89 ? -4.251 0.153 4.482 1.00 92.12 89 GLN A N 1
ATOM 717 C CA . GLN A 1 89 ? -4.318 1.420 5.214 1.00 92.12 89 GLN A CA 1
ATOM 718 C C . GLN A 1 89 ? -5.771 1.872 5.422 1.00 92.12 89 GLN A C 1
ATOM 720 O O . GLN A 1 89 ? -6.142 2.306 6.513 1.00 92.12 89 GLN A O 1
ATOM 725 N N . SER A 1 90 ? -6.618 1.729 4.395 1.00 92.38 90 SER A N 1
ATOM 726 C CA . SER A 1 90 ? -8.044 2.048 4.487 1.00 92.38 90 SER A CA 1
ATOM 727 C C . SER A 1 90 ? -8.795 1.131 5.453 1.00 92.38 90 SER A C 1
ATOM 729 O O . SER A 1 90 ? -9.676 1.610 6.163 1.00 92.38 90 SER A O 1
ATOM 731 N N . VAL A 1 91 ? -8.480 -0.167 5.487 1.00 91.00 91 VAL A N 1
ATOM 732 C CA . VAL A 1 91 ? -9.111 -1.113 6.423 1.00 91.00 91 VAL A CA 1
ATOM 733 C C . VAL A 1 91 ? -8.741 -0.765 7.864 1.00 91.00 91 VAL A C 1
ATOM 735 O O . VAL A 1 91 ? -9.632 -0.695 8.709 1.00 91.00 91 VAL A O 1
ATOM 738 N N . ILE A 1 92 ? -7.464 -0.480 8.139 1.00 91.50 92 ILE A N 1
ATOM 739 C CA . ILE A 1 92 ? -7.005 -0.081 9.480 1.00 91.50 92 ILE A CA 1
ATOM 740 C C . ILE A 1 92 ? -7.698 1.215 9.919 1.00 91.50 92 ILE A C 1
ATOM 742 O O . ILE A 1 92 ? -8.269 1.263 11.008 1.00 91.50 92 ILE A O 1
ATOM 746 N N . ARG A 1 93 ? -7.746 2.232 9.044 1.00 91.81 93 ARG A N 1
ATOM 747 C CA . ARG A 1 93 ? -8.452 3.495 9.318 1.00 91.81 93 ARG A CA 1
ATOM 748 C C . ARG A 1 93 ? -9.929 3.272 9.645 1.00 91.81 93 ARG A C 1
ATOM 750 O O . ARG A 1 93 ? -10.449 3.906 10.555 1.00 91.81 93 ARG A O 1
ATOM 757 N N . ASN A 1 94 ? -10.599 2.370 8.930 1.00 90.50 94 ASN A N 1
ATOM 758 C CA . ASN A 1 94 ? -11.997 2.043 9.208 1.00 90.50 94 ASN A CA 1
ATOM 759 C C . ASN A 1 94 ? -12.168 1.336 10.562 1.00 90.50 94 ASN A C 1
ATOM 761 O O . ASN A 1 94 ? -13.151 1.593 11.251 1.00 90.50 94 ASN A O 1
ATOM 765 N N . CYS A 1 95 ? -11.225 0.474 10.959 1.00 89.12 95 CYS A N 1
ATOM 766 C CA . CYS A 1 95 ? -11.251 -0.177 12.272 1.00 89.12 95 CYS A CA 1
ATOM 767 C C . CYS A 1 95 ? -11.084 0.843 13.406 1.00 89.12 95 CYS A C 1
ATOM 769 O O . CYS A 1 95 ? -11.860 0.815 14.357 1.00 89.12 95 CYS A O 1
ATOM 771 N N . LEU A 1 96 ? -10.123 1.765 13.274 1.00 90.38 96 LEU A N 1
ATOM 772 C CA . LEU A 1 96 ? -9.921 2.862 14.227 1.00 90.38 96 LEU A CA 1
ATOM 773 C C . LEU A 1 96 ? -11.167 3.751 14.323 1.00 90.38 96 LEU A C 1
ATOM 775 O O . LEU A 1 96 ? -11.681 3.965 15.414 1.00 90.38 96 LEU A O 1
ATOM 779 N N . ALA A 1 97 ? -11.719 4.177 13.181 1.00 88.75 97 ALA A N 1
ATOM 780 C CA . ALA A 1 97 ? -12.921 5.007 13.152 1.00 88.75 97 ALA A CA 1
ATOM 781 C C . ALA A 1 97 ? -14.120 4.329 13.833 1.00 88.75 97 ALA A C 1
ATOM 783 O O . ALA A 1 97 ? -14.826 4.973 14.602 1.00 88.75 97 ALA A O 1
ATOM 784 N N . LYS A 1 98 ? -14.338 3.027 13.590 1.00 86.69 98 LYS A N 1
ATOM 785 C CA . LYS A 1 98 ? -15.425 2.266 14.228 1.00 86.69 98 LYS A CA 1
ATOM 786 C C . LYS A 1 98 ? -15.321 2.293 15.753 1.00 86.69 98 LYS A C 1
ATOM 788 O O . LYS A 1 98 ? -16.338 2.472 16.410 1.00 86.69 98 LYS A O 1
ATOM 793 N N . ARG A 1 99 ? -14.111 2.161 16.300 1.00 84.19 99 ARG A N 1
ATOM 794 C CA . ARG A 1 99 ? -13.885 2.216 17.751 1.00 84.19 99 ARG A CA 1
ATOM 795 C C . ARG A 1 99 ? -14.125 3.594 18.324 1.00 84.19 99 ARG A C 1
ATOM 797 O O . ARG A 1 99 ? -14.813 3.697 19.325 1.00 84.19 99 ARG A O 1
ATOM 804 N N . SER A 1 100 ? -13.644 4.638 17.653 1.00 83.69 100 SER A N 1
ATOM 805 C CA . SER A 1 100 ? -13.920 6.008 18.085 1.00 83.69 100 SER A CA 1
ATOM 806 C C . SER A 1 100 ? -15.424 6.302 18.137 1.00 83.69 100 SER A C 1
ATOM 808 O O . SER A 1 100 ? -15.864 7.019 19.022 1.00 83.69 100 SER A O 1
ATOM 810 N N . PHE A 1 101 ? -16.228 5.736 17.227 1.00 82.31 101 PHE A N 1
ATOM 811 C CA . PHE A 1 101 ? -17.691 5.837 17.310 1.00 82.31 101 PHE A CA 1
ATOM 812 C C . PHE A 1 101 ? -18.288 4.998 18.448 1.00 82.31 101 PHE A C 1
ATOM 814 O O . PHE A 1 101 ? -19.156 5.489 19.156 1.00 82.31 101 PHE A O 1
ATOM 821 N N . GLU A 1 102 ? -17.822 3.763 18.653 1.00 80.81 102 GLU A N 1
ATOM 822 C CA . GLU A 1 102 ? -18.288 2.912 19.760 1.00 80.81 102 GLU A CA 1
ATOM 823 C C . GLU A 1 102 ? -17.955 3.513 21.136 1.00 80.81 102 GLU A C 1
ATOM 825 O O . GLU A 1 102 ? -18.741 3.372 22.066 1.00 80.81 102 GLU A O 1
ATOM 830 N N . GLU A 1 103 ? -16.824 4.204 21.279 1.00 74.50 103 GLU A N 1
ATOM 831 C CA . GLU A 1 103 ? -16.461 4.931 22.504 1.00 74.50 103 GLU A CA 1
ATOM 832 C C . GLU A 1 103 ? -17.409 6.110 22.770 1.00 74.50 103 GLU A C 1
ATOM 834 O O . GLU A 1 103 ? -17.786 6.328 23.915 1.00 74.50 103 GLU A O 1
ATOM 839 N N . LEU A 1 104 ? -17.865 6.811 21.725 1.00 72.00 104 LEU A N 1
ATOM 840 C CA . LEU A 1 104 ? -18.821 7.921 21.845 1.00 72.00 104 LEU A CA 1
ATOM 841 C C . LEU A 1 104 ? -20.251 7.475 22.194 1.00 72.00 104 LEU A C 1
ATOM 843 O O . LEU A 1 104 ? -20.990 8.252 22.788 1.00 72.00 104 LEU A O 1
ATOM 847 N N . ASP A 1 105 ? -20.653 6.258 21.815 1.00 68.25 105 ASP A N 1
ATOM 848 C CA . ASP A 1 105 ? -21.986 5.705 22.116 1.00 68.25 105 ASP A CA 1
ATOM 849 C C . ASP A 1 105 ? -22.094 5.124 23.543 1.00 68.25 105 ASP A C 1
ATOM 851 O O . ASP A 1 105 ? -23.197 4.820 24.003 1.00 68.25 105 ASP A O 1
ATOM 855 N N . ASN A 1 106 ? -20.963 4.920 24.230 1.00 59.44 106 ASN A N 1
ATOM 856 C CA . ASN A 1 106 ? -20.899 4.320 25.568 1.00 59.44 106 ASN A CA 1
ATOM 857 C C . ASN A 1 106 ? -20.700 5.343 26.712 1.00 59.44 106 ASN A C 1
ATOM 859 O O . ASN A 1 106 ? -20.586 4.916 27.864 1.00 59.44 106 ASN A O 1
ATOM 863 N N . ASP A 1 107 ? -20.690 6.645 26.404 1.00 50.06 107 ASP A N 1
ATOM 864 C CA . ASP A 1 107 ? -20.694 7.774 27.357 1.00 50.06 107 ASP A CA 1
ATOM 865 C C . ASP A 1 107 ? -22.119 8.313 27.615 1.00 50.06 107 ASP A C 1
ATOM 867 O O . ASP A 1 107 ? -22.402 8.723 28.770 1.00 50.06 107 ASP A O 1
#

Radius of gyration: 19.47 Å; chains: 1; bounding box: 42×24×60 Å

Organism: Cryptosporidium muris (strain RN66) (NCBI:txid441375)

Foldseek 3Di:
DADPDDPPQDPVNLLVVLLPDDLVVLVVNLVVLVVVLVVLVVVLVVLVVVLCVVCVVCVPPPPPPDPNVVSVVVNVVSVVVNVVSVSSSVSSVVSNVVVVVVVVVVD

pLDDT: mean 80.64, std 15.28, range [40.22, 96.56]

Secondary structure (DSSP, 8-state):
------TT--HHHHHHHHHTS-HHHHHHHHHHHHHHHHHHHHHHHHHHHHHHHHHHHSTT-TT-TTHHHHHHHHHHHHHHHHHHHHHHHHHHHHHHHHHHHHHHHT-

Sequence (107 aa):
MGLNIRSNVSFTSLGTELLNKSSDDLEKDYEEVTLKLFHLLADLELYRKEWSSYCDSNLDSYEDDDFCPTLNKVIKKISNKVSSYTHIQSVIRNCLAKRSFEELDND